Protein AF-A0A0C9QCD1-F1 (afdb_monomer)

Organism: NCBI:txid64838

Radius of gyration: 19.38 Å; Cα contacts (8 Å, |Δi|>4): 65; chains: 1; bounding box: 47×22×63 Å

Solvent-accessible surface area (backbone atoms only — not comparable to full-atom values): 6975 Å² total; per-residue (Å²): 114,75,79,72,42,74,91,69,71,60,55,68,65,59,52,48,50,52,53,52,51,60,61,56,52,57,53,56,60,52,51,53,50,34,55,76,62,62,32,71,80,26,69,66,40,53,58,46,53,61,52,54,51,50,44,49,52,43,45,50,51,24,48,50,33,47,72,69,33,46,50,37,72,80,41,72,86,73,23,81,90,60,73,25,16,66,56,51,25,52,54,36,48,52,53,34,50,52,55,48,50,54,51,50,51,53,51,50,54,51,48,75,76,49,72,80,76,90,74,78,82,128

pLDDT: mean 92.01, std 8.33, range [47.53, 98.19]

InterPro domains:
  IPR004254 AdipoR/Haemolysin-III-related [PF03006] (11-100)
  IPR004254 AdipoR/Haemolysin-III-related [PTHR20855] (14-113)

Nearest PDB structures (foldseek):
  5lxg-assembly1_A  TM=7.992E-01  e=2.614E-03  Homo sapiens

Mean predicted aligned error: 5.23 Å

Secondary structure (DSSP, 8-state):
-GGG-GGG---HHHHHHHHHHHHHHTHHHHHHHHHHTTGGGSHHHHHHHHHHHHHHHHHHHHHHHHHHTTTTTTSTTTSSSSS-HHHHHHHHHHHHHHHHHHHHHHHHHHHHHSPPPS----

Structure (mmCIF, N/CA/C/O backbone):
data_AF-A0A0C9QCD1-F1
#
_entry.id   AF-A0A0C9QCD1-F1
#
loop_
_atom_site.group_PDB
_atom_site.id
_atom_site.type_symbol
_atom_site.label_atom_id
_atom_site.label_alt_id
_atom_site.label_comp_id
_atom_site.label_asym_id
_atom_site.label_entity_id
_atom_site.label_seq_id
_atom_site.pdbx_PDB_ins_code
_atom_site.Cartn_x
_atom_site.Cartn_y
_atom_site.Cartn_z
_atom_site.occupancy
_atom_site.B_iso_or_equiv
_atom_site.auth_seq_id
_atom_site.auth_comp_id
_atom_site.auth_asym_id
_atom_site.auth_atom_id
_atom_site.pdbx_PDB_model_num
ATOM 1 N N . MET A 1 1 ? -18.239 1.983 -3.294 1.00 62.62 1 MET A N 1
ATOM 2 C CA . MET A 1 1 ? -19.248 2.943 -2.785 1.00 62.62 1 MET A CA 1
ATOM 3 C C . MET A 1 1 ? -20.617 2.314 -2.564 1.00 62.62 1 MET A C 1
ATOM 5 O O . MET A 1 1 ? -21.124 2.474 -1.467 1.00 62.62 1 MET A O 1
ATOM 9 N N . VAL A 1 2 ? -21.187 1.557 -3.515 1.00 86.19 2 VAL A N 1
ATOM 10 C CA . VAL A 1 2 ? -22.522 0.928 -3.357 1.00 86.19 2 VAL A CA 1
ATOM 11 C C . VAL A 1 2 ? -22.645 0.105 -2.065 1.00 86.19 2 VAL A C 1
ATOM 13 O O . VAL A 1 2 ? -23.586 0.293 -1.310 1.00 86.19 2 VAL A O 1
ATOM 16 N N . LEU A 1 3 ? -21.636 -0.704 -1.719 1.00 87.00 3 LEU A N 1
ATOM 17 C CA . LEU A 1 3 ? -21.636 -1.518 -0.488 1.00 87.00 3 LEU A CA 1
ATOM 18 C C . LEU A 1 3 ? -21.673 -0.713 0.829 1.00 87.00 3 LEU A C 1
ATOM 20 O O . LEU A 1 3 ? -21.883 -1.292 1.894 1.00 87.00 3 LEU A O 1
ATOM 24 N N . GLN A 1 4 ? -21.438 0.602 0.792 1.00 87.50 4 GLN A N 1
ATOM 25 C CA . GLN A 1 4 ? -21.558 1.472 1.966 1.00 87.50 4 GLN A CA 1
ATOM 26 C C . GLN A 1 4 ? -22.941 2.123 2.095 1.00 87.50 4 GLN A C 1
ATOM 28 O O . GLN A 1 4 ? -23.205 2.739 3.123 1.00 87.50 4 GLN A O 1
ATOM 33 N N . MET A 1 5 ? -23.833 1.952 1.114 1.00 90.62 5 MET A N 1
ATOM 34 C CA . MET A 1 5 ? -25.208 2.436 1.208 1.00 90.62 5 MET A CA 1
ATOM 35 C C . MET A 1 5 ? -25.951 1.717 2.345 1.00 90.62 5 MET A C 1
ATOM 37 O O . MET A 1 5 ? -26.029 0.484 2.323 1.00 90.62 5 MET A O 1
ATOM 41 N N . PRO A 1 6 ? -26.528 2.453 3.315 1.00 88.31 6 PRO A N 1
ATOM 42 C CA . PRO A 1 6 ? -27.267 1.849 4.423 1.00 88.31 6 PRO A CA 1
ATOM 43 C C . PRO A 1 6 ? -28.467 1.019 3.956 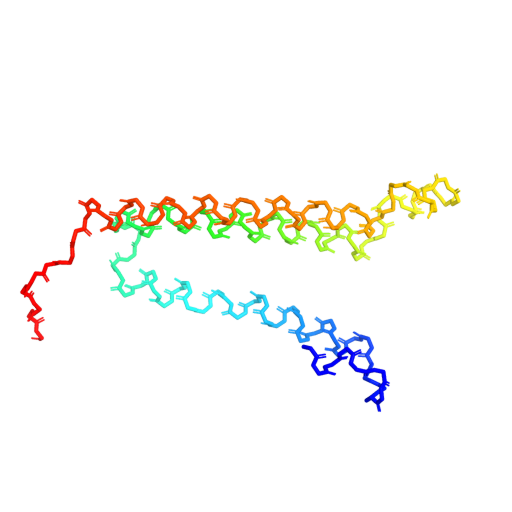1.00 88.31 6 PRO A C 1
ATOM 45 O O . PRO A 1 6 ? -28.751 -0.019 4.540 1.00 88.31 6 PRO A O 1
ATOM 48 N N . SER A 1 7 ? -29.113 1.425 2.857 1.00 93.69 7 SER A N 1
ATOM 49 C CA . SER A 1 7 ? -30.319 0.784 2.314 1.00 93.69 7 SER A CA 1
ATOM 50 C C . SER A 1 7 ? -30.117 -0.643 1.804 1.00 93.69 7 SER A C 1
ATOM 52 O O . SER A 1 7 ? -31.094 -1.333 1.548 1.00 93.69 7 SER A O 1
ATOM 54 N N . LEU A 1 8 ? -28.871 -1.070 1.583 1.00 91.19 8 LEU A N 1
ATOM 55 C CA . LEU A 1 8 ? -28.562 -2.408 1.072 1.00 91.19 8 LEU A CA 1
ATOM 56 C C . LEU A 1 8 ? -28.267 -3.419 2.184 1.00 91.19 8 LEU A C 1
ATOM 58 O O . LEU A 1 8 ? -28.042 -4.583 1.874 1.00 91.19 8 LEU A O 1
ATOM 62 N N . GLU A 1 9 ? -28.191 -2.971 3.445 1.00 92.06 9 GLU A N 1
ATOM 63 C CA . GLU A 1 9 ? -27.995 -3.811 4.641 1.00 92.06 9 GLU A CA 1
ATOM 64 C C . GLU A 1 9 ? -26.873 -4.864 4.511 1.00 92.06 9 GLU A C 1
ATOM 66 O O . GLU A 1 9 ? -26.90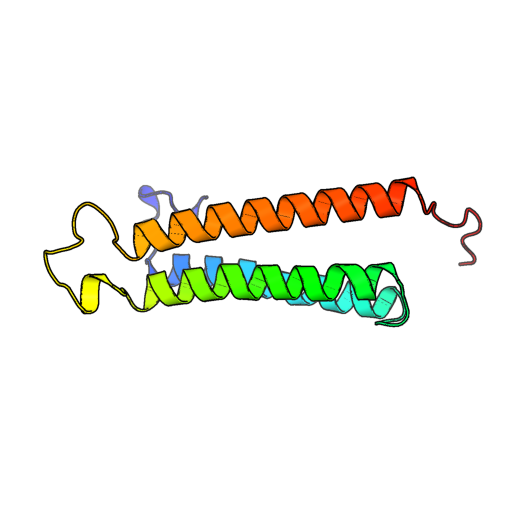3 -5.946 5.096 1.00 92.06 9 GLU A O 1
ATOM 71 N N . VAL A 1 10 ? -25.834 -4.544 3.734 1.00 92.19 10 VAL A N 1
ATOM 72 C CA . VAL A 1 10 ? -24.756 -5.490 3.429 1.00 92.19 10 VAL A CA 1
ATOM 73 C C . VAL A 1 10 ? -23.963 -5.815 4.695 1.00 92.19 10 VAL A C 1
ATOM 75 O O . VAL A 1 10 ? -23.518 -4.916 5.413 1.00 92.19 10 VAL A O 1
ATOM 78 N N . ASN A 1 11 ? -23.713 -7.105 4.922 1.00 93.00 11 ASN A N 1
ATOM 79 C CA . ASN A 1 11 ? -22.921 -7.600 6.045 1.00 93.00 11 ASN A CA 1
ATOM 80 C C . ASN A 1 11 ? -21.491 -7.014 6.050 1.00 93.00 11 ASN A C 1
ATOM 82 O O . ASN A 1 11 ? -20.829 -6.937 5.012 1.00 93.00 11 ASN A O 1
ATOM 86 N N . GLY A 1 12 ? -20.986 -6.641 7.230 1.00 88.62 12 GLY A N 1
ATOM 87 C CA . GLY A 1 12 ? -19.646 -6.061 7.391 1.00 88.62 12 GLY A CA 1
ATOM 88 C C . GLY A 1 12 ? -18.512 -6.945 6.860 1.00 88.62 12 GLY A C 1
ATOM 89 O O . GLY A 1 12 ? -17.587 -6.433 6.230 1.00 88.62 12 GLY A O 1
ATOM 90 N N . ASN A 1 13 ? -18.618 -8.267 7.011 1.00 90.62 13 ASN A N 1
ATOM 91 C CA . ASN A 1 13 ? -17.625 -9.215 6.505 1.00 90.62 13 ASN A CA 1
ATOM 92 C C . ASN A 1 13 ? -17.567 -9.203 4.975 1.00 90.62 13 ASN A C 1
ATOM 94 O O . ASN A 1 13 ? -16.484 -9.260 4.404 1.00 90.62 13 ASN A O 1
ATOM 98 N N . VAL A 1 14 ? -18.710 -9.050 4.298 1.00 93.56 14 VAL A N 1
ATOM 99 C CA . VAL A 1 14 ? -18.753 -8.931 2.831 1.00 93.56 14 VAL A CA 1
ATOM 100 C C . VAL A 1 14 ? -18.059 -7.646 2.381 1.00 93.56 14 VAL A C 1
ATOM 102 O O . VAL A 1 14 ? -17.252 -7.677 1.453 1.00 93.56 14 VAL A O 1
ATOM 105 N N . LYS A 1 15 ? -18.303 -6.522 3.069 1.00 92.06 15 LYS A N 1
ATOM 106 C CA . LYS A 1 15 ? -17.614 -5.251 2.776 1.00 92.06 15 LYS A CA 1
ATOM 107 C C . LYS A 1 15 ? -16.098 -5.398 2.919 1.00 92.06 15 LYS A C 1
ATOM 109 O O . LYS A 1 15 ? -15.355 -4.922 2.063 1.00 92.06 15 LYS A O 1
ATOM 114 N N . LEU A 1 16 ? -15.659 -6.081 3.976 1.00 91.12 16 LEU A N 1
ATOM 115 C CA . LEU A 1 16 ? -14.248 -6.343 4.243 1.00 91.12 16 LEU A CA 1
ATOM 116 C C . LEU A 1 16 ? -13.616 -7.235 3.169 1.00 91.12 16 LEU A C 1
ATOM 118 O O . LEU A 1 16 ? -12.550 -6.906 2.659 1.00 91.12 16 LEU A O 1
ATOM 122 N N . LEU A 1 17 ? -14.284 -8.327 2.790 1.00 93.56 17 LEU A N 1
ATOM 123 C CA . LEU A 1 17 ? -13.801 -9.248 1.758 1.00 93.56 17 LEU A CA 1
ATOM 124 C C . LEU A 1 17 ? -13.634 -8.552 0.408 1.00 93.56 17 LEU A C 1
ATOM 126 O O . LEU A 1 17 ? -12.618 -8.747 -0.253 1.00 93.56 17 LEU A O 1
ATOM 130 N N . VAL A 1 18 ? -14.586 -7.702 0.015 1.00 94.38 18 VAL A N 1
ATOM 131 C CA . VAL A 1 18 ? -14.475 -6.934 -1.234 1.00 94.38 18 VAL A CA 1
ATOM 132 C C . VAL A 1 18 ? -13.323 -5.932 -1.164 1.00 94.38 18 VAL A C 1
ATOM 134 O O . VAL A 1 18 ? -12.573 -5.807 -2.130 1.00 94.38 18 VAL A O 1
ATOM 137 N N . PHE A 1 19 ? -13.140 -5.249 -0.030 1.00 91.75 19 PHE A N 1
ATOM 138 C CA . PHE A 1 19 ? -12.020 -4.323 0.163 1.00 91.75 19 PHE A CA 1
ATOM 139 C C . PHE A 1 19 ? -10.660 -5.030 0.053 1.00 91.75 19 PHE A C 1
ATOM 141 O O . PHE A 1 19 ? -9.783 -4.576 -0.682 1.00 91.75 19 PHE A O 1
ATOM 148 N N . VAL A 1 20 ? -10.500 -6.172 0.727 1.00 93.56 20 VAL A N 1
ATOM 149 C CA . VAL A 1 20 ? -9.268 -6.974 0.677 1.00 93.56 20 VAL A CA 1
ATOM 150 C C . VAL A 1 20 ? -9.050 -7.565 -0.717 1.00 93.56 20 VAL A C 1
ATOM 152 O O . VAL A 1 20 ? -7.940 -7.503 -1.239 1.00 93.56 20 VAL A O 1
ATOM 155 N N . GLY A 1 21 ? -10.102 -8.078 -1.359 1.00 95.31 21 GLY A N 1
ATOM 156 C CA . GLY A 1 21 ? -10.032 -8.610 -2.720 1.00 95.31 21 GLY A CA 1
ATOM 157 C C . GLY A 1 21 ? -9.590 -7.558 -3.738 1.00 95.31 21 GLY A C 1
ATOM 158 O O . GLY A 1 21 ? -8.712 -7.824 -4.556 1.00 95.31 21 GLY A O 1
ATOM 159 N N . TRP A 1 22 ? -10.126 -6.338 -3.639 1.00 94.81 22 TRP A N 1
ATOM 160 C CA . TRP A 1 22 ? -9.699 -5.205 -4.462 1.00 94.81 22 TRP A CA 1
ATOM 161 C C . TRP A 1 22 ? -8.215 -4.861 -4.255 1.00 94.81 22 TRP A C 1
ATOM 163 O O . TRP A 1 22 ? -7.502 -4.631 -5.229 1.00 94.81 22 TRP A O 1
ATOM 173 N N . ALA A 1 23 ? -7.724 -4.888 -3.013 1.00 94.00 23 ALA A N 1
ATOM 174 C CA . ALA A 1 23 ? -6.315 -4.623 -2.721 1.00 94.00 23 ALA A CA 1
ATOM 175 C C . ALA A 1 23 ? -5.378 -5.725 -3.257 1.00 94.00 23 ALA A C 1
ATOM 177 O O . ALA A 1 23 ? -4.326 -5.426 -3.828 1.00 94.00 23 ALA A O 1
ATOM 178 N N . ILE A 1 24 ? -5.755 -7.001 -3.112 1.00 95.44 24 ILE A N 1
ATOM 179 C CA . ILE A 1 24 ? -4.965 -8.147 -3.600 1.00 95.44 24 ILE A CA 1
ATOM 180 C C . ILE A 1 24 ? -4.936 -8.188 -5.130 1.00 95.44 24 ILE A C 1
ATOM 182 O O . ILE A 1 24 ? -3.912 -8.551 -5.707 1.00 95.44 24 ILE A O 1
ATOM 186 N N . TYR A 1 25 ? -6.017 -7.770 -5.797 1.00 96.44 25 TYR A N 1
ATOM 187 C CA . TYR A 1 25 ? -6.092 -7.754 -7.258 1.00 96.44 25 TYR A CA 1
ATOM 188 C C . TYR A 1 25 ? -4.916 -7.011 -7.904 1.00 96.44 25 TYR A C 1
ATOM 190 O O . TYR A 1 25 ? -4.447 -7.451 -8.946 1.00 96.44 25 TYR A O 1
ATOM 198 N N . GLY A 1 26 ? -4.372 -5.967 -7.262 1.00 94.38 26 GLY A N 1
ATOM 199 C CA . GLY A 1 26 ? -3.200 -5.220 -7.742 1.00 94.38 26 GLY A CA 1
ATOM 200 C C . GLY A 1 26 ? -1.916 -6.046 -7.934 1.00 94.38 26 GLY A C 1
ATOM 201 O O . GLY A 1 26 ? -1.037 -5.640 -8.699 1.00 94.38 26 GLY A O 1
ATOM 202 N N . VAL A 1 27 ? -1.814 -7.236 -7.333 1.00 95.50 27 VAL A N 1
ATOM 203 C CA . VAL A 1 27 ? -0.675 -8.149 -7.528 1.00 95.50 27 VAL A CA 1
ATOM 204 C C . VAL A 1 27 ? -0.643 -8.703 -8.954 1.00 95.50 27 VAL A C 1
ATOM 206 O O . VAL A 1 27 ? 0.425 -8.769 -9.559 1.00 95.50 27 VAL A O 1
ATOM 209 N N . LEU A 1 28 ? -1.805 -9.042 -9.524 1.00 96.38 28 LEU A N 1
ATOM 210 C CA . LEU A 1 28 ? -1.910 -9.606 -10.873 1.00 96.38 28 LEU A CA 1
ATOM 211 C C . LEU A 1 28 ? -1.367 -8.671 -11.972 1.00 96.38 28 LEU A C 1
ATOM 213 O O . LEU A 1 28 ? -0.479 -9.105 -12.709 1.00 96.38 28 LEU A O 1
ATOM 217 N N . PRO A 1 29 ? -1.814 -7.403 -12.101 1.00 96.06 29 PRO A N 1
ATOM 218 C CA . PRO A 1 29 ? -1.269 -6.492 -13.097 1.00 96.06 29 PRO A CA 1
ATOM 219 C C . PRO A 1 29 ? 0.195 -6.146 -12.816 1.00 96.06 29 PRO A C 1
ATOM 221 O O . PRO A 1 29 ? 0.949 -5.999 -13.769 1.00 96.06 29 PRO A O 1
ATOM 224 N N . THR A 1 30 ? 0.632 -6.079 -11.549 1.00 95.00 30 THR A N 1
ATOM 225 C CA . THR A 1 30 ? 2.051 -5.851 -11.214 1.00 95.00 30 THR A CA 1
ATOM 226 C C . THR A 1 30 ? 2.930 -6.987 -11.734 1.00 95.00 30 THR A C 1
ATOM 228 O O . THR A 1 30 ? 3.975 -6.742 -12.335 1.00 95.00 30 THR A O 1
ATOM 231 N N . PHE A 1 31 ? 2.493 -8.231 -11.536 1.00 95.50 31 PHE A N 1
ATOM 232 C CA . PHE A 1 31 ? 3.210 -9.414 -11.995 1.00 95.50 31 PHE A CA 1
ATOM 233 C C . PHE A 1 31 ? 3.215 -9.522 -13.522 1.00 95.50 31 PHE A C 1
ATOM 235 O O . PHE A 1 31 ? 4.274 -9.697 -14.123 1.00 95.50 31 PHE A O 1
ATOM 242 N N . HIS A 1 32 ? 2.049 -9.348 -14.154 1.00 95.31 32 HIS A N 1
ATOM 243 C CA . HIS A 1 32 ? 1.924 -9.332 -15.610 1.00 95.31 32 HIS A CA 1
ATOM 244 C C . HIS A 1 32 ? 2.834 -8.267 -16.234 1.00 95.31 32 HIS A C 1
ATOM 246 O O . HIS A 1 32 ? 3.664 -8.590 -17.081 1.00 95.31 32 HIS A O 1
ATOM 252 N N . TRP A 1 33 ? 2.745 -7.023 -15.754 1.00 94.81 33 TRP A N 1
ATOM 253 C CA . TRP A 1 33 ? 3.588 -5.918 -16.204 1.00 94.81 33 TRP A CA 1
ATOM 254 C C . TRP A 1 33 ? 5.081 -6.232 -16.031 1.00 94.81 33 TRP A C 1
ATOM 256 O O . TRP A 1 33 ? 5.849 -6.111 -16.986 1.00 94.81 33 TRP A O 1
ATOM 266 N N . GLY A 1 34 ? 5.489 -6.712 -14.852 1.00 94.38 34 GLY A N 1
ATOM 267 C CA . GLY A 1 34 ? 6.878 -7.077 -14.574 1.00 94.38 34 GLY A CA 1
ATOM 268 C C . GLY A 1 34 ? 7.436 -8.110 -15.556 1.00 94.38 34 GLY A C 1
ATOM 269 O O . GLY A 1 34 ? 8.543 -7.929 -16.059 1.00 94.38 34 GLY A O 1
ATOM 270 N N . ILE A 1 35 ? 6.662 -9.147 -15.892 1.00 94.56 35 ILE A N 1
ATOM 271 C CA . ILE A 1 35 ? 7.058 -10.153 -16.890 1.00 94.56 35 ILE A CA 1
ATOM 272 C C . ILE A 1 35 ? 7.159 -9.529 -18.283 1.00 94.56 35 ILE A C 1
ATOM 274 O O . ILE A 1 35 ? 8.172 -9.704 -18.955 1.00 94.56 35 ILE A O 1
ATOM 278 N N . THR A 1 36 ? 6.143 -8.772 -18.708 1.00 93.25 36 THR A N 1
ATOM 279 C CA . THR A 1 36 ? 6.107 -8.181 -20.060 1.00 93.25 36 THR A CA 1
ATOM 280 C C . THR A 1 36 ? 7.249 -7.202 -20.327 1.00 93.25 36 THR A C 1
ATOM 282 O O . THR A 1 36 ? 7.676 -7.056 -21.466 1.00 93.25 36 THR A O 1
ATOM 285 N N . MET A 1 37 ? 7.786 -6.563 -19.285 1.00 89.12 37 MET A N 1
ATOM 286 C CA . MET A 1 37 ? 8.904 -5.624 -19.396 1.00 89.12 37 MET A CA 1
ATOM 287 C C . MET A 1 37 ? 10.287 -6.297 -19.408 1.00 89.12 37 MET A C 1
ATOM 289 O O . MET A 1 37 ? 11.291 -5.588 -19.501 1.00 89.12 37 MET A O 1
ATOM 293 N N . GLY A 1 38 ? 10.361 -7.629 -19.302 1.00 91.00 38 GLY A N 1
ATOM 294 C CA . GLY A 1 38 ? 11.621 -8.379 -19.221 1.00 91.00 38 GLY A CA 1
ATOM 295 C C . GLY A 1 38 ? 12.128 -8.610 -17.792 1.00 91.00 38 GLY A C 1
ATOM 296 O O . GLY A 1 38 ? 13.305 -8.887 -17.585 1.00 91.00 38 GLY A O 1
ATOM 297 N N . GLY A 1 39 ? 11.261 -8.495 -16.783 1.00 92.19 39 GLY A N 1
ATOM 298 C CA . GLY A 1 39 ? 11.604 -8.776 -15.389 1.00 92.19 39 GLY A CA 1
ATOM 299 C C . GLY A 1 39 ? 12.483 -7.709 -14.728 1.00 92.19 39 GLY A C 1
ATOM 300 O O . GLY A 1 39 ? 12.467 -6.536 -15.096 1.00 92.19 39 GLY A O 1
ATOM 301 N N . MET A 1 40 ? 13.245 -8.118 -13.707 1.00 91.06 40 MET A N 1
ATOM 302 C CA . MET A 1 40 ? 14.039 -7.222 -12.843 1.00 91.06 40 MET A CA 1
ATOM 303 C C . MET A 1 40 ? 15.272 -6.608 -13.522 1.00 91.06 40 MET A C 1
ATOM 305 O O . MET A 1 40 ? 15.922 -5.740 -12.936 1.00 91.06 40 MET A O 1
ATOM 309 N N . GLU A 1 41 ? 15.603 -7.044 -14.737 1.00 91.56 41 GLU A N 1
ATOM 310 C CA . GLU A 1 41 ? 16.645 -6.418 -15.555 1.00 91.56 41 GLU A CA 1
ATOM 311 C C . GLU A 1 41 ? 16.182 -5.068 -16.110 1.00 91.56 41 GLU A C 1
ATOM 313 O O . GLU A 1 41 ? 16.993 -4.169 -16.331 1.00 91.56 41 GLU A O 1
ATOM 318 N N . ASN A 1 42 ? 14.868 -4.884 -16.262 1.00 90.94 42 ASN A N 1
ATOM 319 C CA . ASN A 1 42 ? 14.308 -3.623 -16.700 1.00 90.94 42 ASN A CA 1
ATOM 320 C C . ASN A 1 42 ? 14.449 -2.547 -15.602 1.00 90.94 42 ASN A C 1
ATOM 322 O O . ASN A 1 42 ? 13.941 -2.742 -14.489 1.00 90.94 42 ASN A O 1
ATOM 326 N N . PRO A 1 43 ? 15.059 -1.380 -15.893 1.00 92.25 43 PRO A N 1
ATOM 327 C CA . PRO A 1 43 ? 15.254 -0.322 -14.901 1.00 92.25 43 PRO A CA 1
ATOM 328 C C . PRO A 1 43 ? 13.951 0.165 -14.252 1.00 92.25 43 PRO A C 1
ATOM 330 O O . PRO A 1 43 ? 13.928 0.449 -13.055 1.00 92.25 43 PRO A O 1
ATOM 333 N N . MET A 1 44 ? 12.853 0.217 -15.016 1.00 92.12 44 MET A N 1
ATOM 334 C CA . MET A 1 44 ? 11.539 0.625 -14.514 1.00 92.12 44 MET A CA 1
ATOM 335 C C . MET A 1 44 ? 10.978 -0.407 -13.528 1.00 92.12 44 MET A C 1
ATOM 337 O O . MET A 1 44 ? 10.498 -0.037 -12.457 1.00 92.12 44 MET A O 1
ATOM 341 N N . VAL A 1 45 ? 11.079 -1.701 -13.850 1.00 94.44 45 VAL A N 1
ATOM 342 C CA . VAL A 1 45 ? 10.630 -2.799 -12.973 1.00 94.44 45 VAL A CA 1
ATOM 343 C C . VAL A 1 45 ? 11.446 -2.825 -11.688 1.00 94.44 45 VAL A C 1
ATOM 345 O O . VAL A 1 45 ? 10.878 -2.831 -10.596 1.00 94.44 45 VAL A O 1
ATOM 348 N N . LYS A 1 46 ? 12.774 -2.742 -11.803 1.00 95.00 46 LYS A N 1
ATOM 349 C CA . LYS A 1 46 ? 13.693 -2.721 -10.660 1.00 95.00 46 LYS A CA 1
ATOM 350 C C . LYS A 1 46 ? 13.432 -1.554 -9.705 1.00 95.00 46 LYS A C 1
ATOM 352 O O . LYS A 1 46 ? 13.619 -1.698 -8.500 1.00 95.00 46 LYS A O 1
ATOM 357 N N . MET A 1 47 ? 12.994 -0.414 -10.234 1.00 94.56 47 MET A N 1
ATOM 358 C CA . MET A 1 47 ? 12.670 0.779 -9.455 1.00 94.56 47 MET A CA 1
ATOM 359 C C . MET A 1 47 ? 11.272 0.712 -8.816 1.00 94.56 47 MET A C 1
ATOM 361 O O . MET A 1 47 ? 11.129 1.021 -7.631 1.00 94.56 47 MET A O 1
ATOM 365 N N . LEU A 1 48 ? 10.242 0.299 -9.563 1.00 95.56 48 LEU A N 1
ATOM 366 C CA . LEU A 1 48 ? 8.853 0.356 -9.093 1.00 95.56 48 LEU A CA 1
ATOM 367 C C . LEU A 1 48 ? 8.423 -0.858 -8.267 1.00 95.56 48 LEU A C 1
ATOM 369 O O . LEU A 1 48 ? 7.642 -0.683 -7.336 1.00 95.56 48 LEU A O 1
ATOM 373 N N . VAL A 1 49 ? 8.923 -2.069 -8.532 1.00 95.94 49 VAL A N 1
ATOM 374 C CA . VAL A 1 49 ? 8.507 -3.268 -7.773 1.00 95.94 49 VAL A CA 1
ATOM 375 C C . VAL A 1 49 ? 8.778 -3.124 -6.266 1.00 95.94 49 VAL A C 1
ATOM 377 O O . VAL A 1 49 ? 7.850 -3.345 -5.485 1.00 95.94 49 VAL A O 1
ATOM 380 N N . PRO A 1 50 ? 9.964 -2.672 -5.809 1.00 96.12 50 PRO A N 1
ATOM 381 C CA . PRO A 1 50 ? 10.193 -2.417 -4.385 1.00 96.12 50 PRO A CA 1
ATOM 382 C C . PRO A 1 50 ? 9.254 -1.355 -3.797 1.00 96.12 50 PRO A C 1
ATOM 384 O O . PRO A 1 50 ? 8.861 -1.457 -2.637 1.00 96.12 50 PRO A O 1
ATOM 387 N N . ARG A 1 51 ? 8.860 -0.351 -4.593 1.00 97.00 51 ARG A N 1
ATOM 388 C CA . ARG A 1 5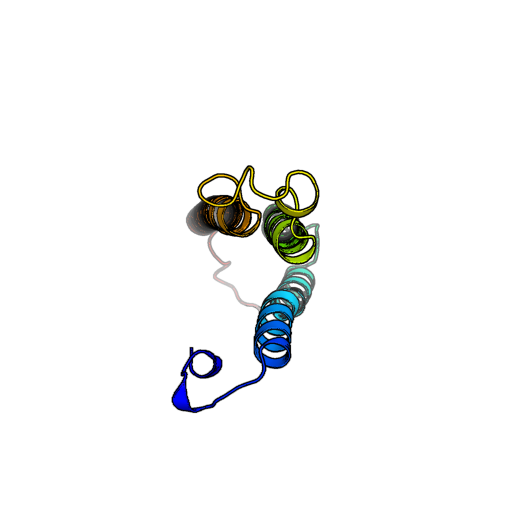1 ? 7.912 0.694 -4.175 1.00 97.00 51 ARG A CA 1
ATOM 389 C C . ARG A 1 51 ? 6.501 0.128 -4.013 1.00 97.00 51 ARG A C 1
ATOM 391 O O . ARG A 1 51 ? 5.840 0.406 -3.019 1.00 97.00 51 ARG A O 1
ATOM 398 N N . VAL A 1 52 ? 6.061 -0.731 -4.931 1.00 96.88 52 VAL A N 1
ATOM 399 C CA . VAL A 1 52 ? 4.794 -1.467 -4.799 1.00 96.88 52 VAL A CA 1
ATOM 400 C C . VAL A 1 52 ? 4.802 -2.322 -3.531 1.00 96.88 52 VAL A C 1
ATOM 402 O O . VAL A 1 52 ? 3.864 -2.248 -2.741 1.00 96.88 52 VAL A O 1
ATOM 405 N N . LEU A 1 53 ? 5.881 -3.069 -3.274 1.00 97.00 53 LEU A N 1
ATOM 406 C CA . LEU A 1 53 ? 6.021 -3.849 -2.040 1.00 97.00 53 LEU A CA 1
ATOM 407 C C . LEU A 1 53 ? 5.965 -2.960 -0.790 1.00 97.00 53 LEU A C 1
ATOM 409 O O . L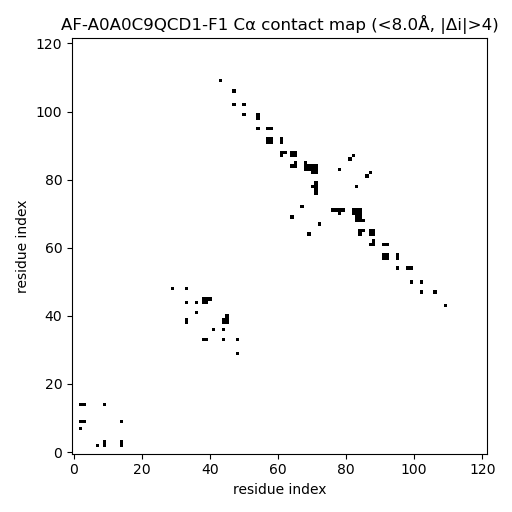EU A 1 53 ? 5.248 -3.285 0.153 1.00 97.00 53 LEU A O 1
ATOM 413 N N . GLY A 1 54 ? 6.649 -1.813 -0.799 1.00 97.00 54 GLY A N 1
ATOM 414 C CA . GLY A 1 54 ? 6.581 -0.824 0.280 1.00 97.00 54 GLY A CA 1
ATOM 415 C C . GLY A 1 54 ? 5.153 -0.344 0.554 1.00 97.00 54 GLY A C 1
ATOM 416 O O . GLY A 1 54 ? 4.730 -0.292 1.708 1.00 97.00 54 GLY A O 1
ATOM 417 N N . MET A 1 55 ? 4.371 -0.087 -0.499 1.00 97.25 55 MET A N 1
ATOM 418 C CA . MET A 1 55 ? 2.958 0.284 -0.378 1.00 97.25 55 MET A CA 1
ATOM 419 C C . MET A 1 55 ? 2.126 -0.815 0.301 1.00 97.25 55 MET A C 1
ATOM 421 O O . MET A 1 55 ? 1.325 -0.518 1.193 1.00 97.25 55 MET A O 1
ATOM 425 N N . TYR A 1 56 ? 2.338 -2.081 -0.073 1.00 96.88 56 TYR A N 1
ATOM 426 C CA . TYR A 1 56 ? 1.669 -3.224 0.558 1.00 96.88 56 TYR A CA 1
ATOM 427 C C . TYR A 1 56 ? 2.090 -3.422 2.017 1.00 96.88 56 TYR A C 1
ATOM 429 O O . TYR A 1 56 ? 1.243 -3.756 2.842 1.00 96.88 56 TYR A O 1
ATOM 437 N N . VAL A 1 57 ? 3.356 -3.174 2.364 1.00 97.69 57 VAL A N 1
ATOM 438 C CA . VAL A 1 57 ? 3.840 -3.259 3.751 1.00 97.69 57 VAL A CA 1
ATOM 439 C C . VAL A 1 57 ? 3.177 -2.199 4.630 1.00 97.69 57 VAL A C 1
ATOM 441 O O . VAL A 1 57 ? 2.642 -2.538 5.683 1.00 97.69 57 VAL A O 1
ATOM 444 N N . ILE A 1 58 ? 3.150 -0.934 4.195 1.00 97.19 58 ILE A N 1
ATOM 445 C CA . ILE A 1 58 ? 2.534 0.153 4.976 1.00 97.19 58 ILE A CA 1
ATOM 446 C C . ILE A 1 58 ? 1.024 -0.086 5.111 1.00 97.19 58 ILE A C 1
ATOM 448 O O . ILE A 1 58 ? 0.484 -0.055 6.217 1.00 97.19 58 ILE A O 1
ATOM 452 N N . SER A 1 59 ? 0.345 -0.381 3.998 1.00 96.75 59 SER A N 1
ATOM 453 C CA . SER A 1 59 ? -1.111 -0.579 3.977 1.00 96.75 59 SER A CA 1
ATOM 454 C C . SER A 1 59 ? -1.533 -1.839 4.739 1.00 96.75 59 SER A C 1
ATOM 456 O O . SER A 1 59 ? -2.504 -1.819 5.494 1.00 96.75 59 SER A O 1
ATOM 458 N N . GLY A 1 60 ? -0.788 -2.936 4.583 1.00 96.00 60 GLY A N 1
ATOM 459 C CA . GLY A 1 60 ? -1.012 -4.188 5.303 1.00 96.00 60 GLY A CA 1
ATOM 460 C C . GLY A 1 60 ? -0.739 -4.053 6.800 1.00 96.00 60 GLY A C 1
ATOM 461 O O . GLY A 1 60 ? -1.523 -4.547 7.606 1.00 96.00 60 GLY A O 1
ATOM 462 N N . GLY A 1 61 ? 0.312 -3.323 7.185 1.00 96.50 61 GLY A N 1
ATOM 463 C CA . GLY A 1 61 ? 0.611 -3.004 8.582 1.00 96.50 61 GLY A CA 1
ATOM 464 C C . GLY A 1 61 ? -0.485 -2.160 9.231 1.00 96.50 61 GLY A C 1
ATOM 465 O O . GLY A 1 61 ? -0.961 -2.494 10.316 1.00 96.50 61 GLY A O 1
ATOM 466 N N . ALA A 1 62 ? -0.967 -1.128 8.532 1.00 96.06 62 ALA A N 1
ATOM 467 C CA . ALA A 1 62 ? -2.125 -0.356 8.970 1.00 96.06 62 ALA A CA 1
ATOM 468 C C . ALA A 1 62 ? -3.338 -1.271 9.187 1.00 96.06 62 ALA A C 1
ATOM 470 O O . ALA A 1 62 ? -4.023 -1.186 10.209 1.00 96.06 62 ALA A O 1
ATOM 471 N N . PHE A 1 63 ? -3.596 -2.171 8.236 1.00 95.06 63 PHE A N 1
ATOM 472 C CA . PHE A 1 63 ? -4.753 -3.059 8.280 1.00 95.06 63 PHE A CA 1
ATOM 473 C C . PHE A 1 63 ? -4.658 -4.048 9.442 1.00 95.06 63 PHE A C 1
ATOM 475 O O . PHE A 1 63 ? -5.646 -4.292 10.131 1.00 95.06 63 PHE A O 1
ATOM 482 N N . ALA A 1 64 ? -3.456 -4.557 9.718 1.00 95.31 64 ALA A N 1
ATOM 483 C CA . ALA A 1 64 ? -3.187 -5.404 10.871 1.00 95.31 64 ALA A CA 1
ATOM 484 C C . ALA A 1 64 ? -3.464 -4.670 12.192 1.00 95.31 64 ALA A C 1
ATOM 486 O O . ALA A 1 64 ? -4.114 -5.234 13.071 1.00 95.31 64 ALA A O 1
ATOM 487 N N . ILE A 1 65 ? -3.054 -3.404 12.325 1.00 95.00 65 ILE A N 1
ATOM 488 C CA . ILE A 1 65 ? -3.371 -2.571 13.499 1.00 95.00 65 ILE A CA 1
ATOM 489 C C . ILE A 1 65 ? -4.892 -2.432 13.659 1.00 95.00 65 ILE A C 1
ATOM 491 O O . ILE A 1 65 ? -5.436 -2.706 14.730 1.00 95.00 65 ILE A O 1
ATOM 495 N N . TYR A 1 66 ? -5.599 -2.112 12.571 1.00 93.00 66 TYR A N 1
ATOM 496 C CA . TYR A 1 66 ? -7.059 -1.984 12.576 1.00 93.00 66 TYR A CA 1
ATOM 497 C C . TYR A 1 66 ? -7.789 -3.279 12.969 1.00 93.00 66 TYR A C 1
ATOM 499 O O . TYR A 1 66 ? -8.803 -3.226 13.675 1.00 93.00 66 TYR A O 1
ATOM 507 N N . LEU A 1 67 ? -7.312 -4.435 12.498 1.00 93.38 67 LEU A N 1
ATOM 508 C CA . LEU A 1 67 ? -7.914 -5.73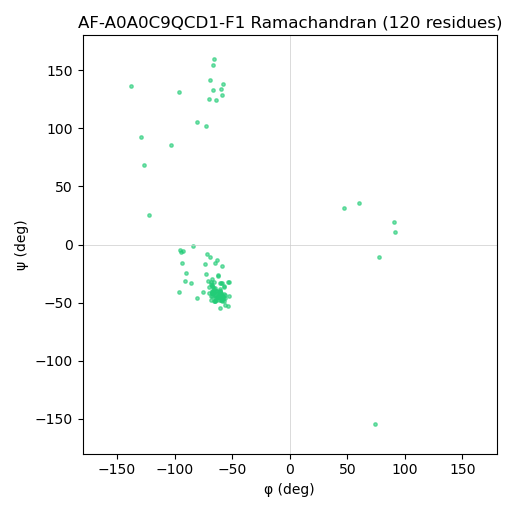9 12.790 1.00 93.38 67 LEU A CA 1
ATOM 509 C C . LEU A 1 67 ? -7.607 -6.221 14.209 1.00 93.38 67 LEU A C 1
ATOM 511 O O . LEU A 1 67 ? -8.485 -6.764 14.874 1.00 93.38 67 LEU A O 1
ATOM 515 N N . THR A 1 68 ? -6.373 -6.027 14.676 1.00 94.88 68 THR A N 1
ATOM 516 C CA . THR A 1 68 ? -5.937 -6.483 16.006 1.00 94.88 68 THR A CA 1
ATOM 517 C C . THR A 1 68 ? -6.496 -5.636 17.145 1.00 94.88 68 THR A C 1
ATOM 519 O O . THR A 1 68 ? -6.515 -6.111 18.284 1.00 94.88 68 THR A O 1
ATOM 522 N N . LYS A 1 69 ? -6.994 -4.427 16.840 1.00 93.44 69 LYS A N 1
ATOM 523 C CA . LYS A 1 69 ? -7.527 -3.466 17.817 1.00 93.44 69 LYS A CA 1
ATOM 524 C C . LYS A 1 69 ? -6.482 -3.043 18.849 1.00 93.44 69 LYS A C 1
ATOM 526 O O . LYS A 1 69 ? -6.782 -2.878 20.025 1.00 93.44 69 LYS A O 1
ATOM 531 N N . ILE A 1 70 ? -5.228 -2.924 18.425 1.00 92.69 70 ILE A N 1
ATOM 532 C CA . ILE A 1 70 ? -4.128 -2.424 19.255 1.00 92.69 70 ILE A CA 1
ATOM 533 C C . ILE A 1 70 ? -3.968 -0.928 18.940 1.00 92.69 70 ILE A C 1
ATOM 535 O O . ILE A 1 70 ? -3.896 -0.590 17.757 1.00 92.69 70 ILE A O 1
ATOM 539 N N . PRO A 1 71 ? -3.888 -0.023 19.935 1.00 91.94 71 PRO A N 1
ATOM 540 C CA . PRO A 1 71 ? -3.616 -0.261 21.358 1.00 91.94 71 PRO A CA 1
ATOM 541 C C . PRO A 1 71 ? -4.844 -0.378 22.279 1.00 91.94 71 PRO A C 1
ATOM 543 O O . PRO A 1 71 ? -4.665 -0.689 23.455 1.00 91.94 71 PRO A O 1
ATOM 546 N N . GLU A 1 72 ? -6.075 -0.170 21.805 1.00 93.62 72 GLU A N 1
ATOM 547 C CA . GLU A 1 72 ? -7.272 -0.160 22.668 1.00 93.62 72 GLU A CA 1
ATOM 548 C C . GLU A 1 72 ? -7.535 -1.494 23.379 1.00 93.62 72 GLU A C 1
ATOM 550 O O . GLU A 1 72 ? -8.087 -1.525 24.475 1.00 93.62 72 GLU A O 1
ATOM 555 N N . ARG A 1 73 ? -7.065 -2.602 22.803 1.00 92.50 73 ARG A N 1
ATOM 556 C CA . ARG A 1 73 ? -7.077 -3.923 23.433 1.00 92.50 73 ARG A CA 1
ATOM 557 C C . ARG A 1 73 ? -6.144 -4.018 24.643 1.00 92.50 73 ARG A C 1
ATOM 559 O O . ARG A 1 73 ? -6.399 -4.827 25.530 1.00 92.50 73 ARG A O 1
ATOM 566 N N . TRP A 1 74 ? -5.053 -3.253 24.664 1.00 92.62 74 TRP A N 1
ATOM 567 C CA . TRP A 1 74 ? -4.077 -3.244 25.760 1.00 92.62 74 TRP A CA 1
ATOM 568 C C . TRP A 1 74 ? -4.406 -2.201 26.827 1.00 92.62 74 TRP A C 1
ATOM 570 O O . TRP A 1 74 ? -4.141 -2.440 28.001 1.00 92.62 74 TRP A O 1
ATOM 580 N N . PHE A 1 75 ? -5.011 -1.080 26.434 1.00 91.00 75 PHE A N 1
ATOM 581 C CA . PHE A 1 75 ? -5.349 0.027 27.331 1.00 91.00 75 PHE A CA 1
ATOM 582 C C . PHE A 1 75 ? -6.839 0.388 27.224 1.00 91.00 75 PHE A C 1
ATOM 584 O O . PHE A 1 75 ? -7.183 1.456 26.703 1.00 91.00 75 PHE A O 1
ATOM 591 N N . PRO A 1 76 ? -7.743 -0.495 27.688 1.00 90.44 76 PRO A N 1
ATOM 592 C CA . PRO A 1 76 ? -9.180 -0.252 27.606 1.00 90.44 76 PRO A CA 1
ATOM 593 C C . PRO A 1 76 ? -9.557 1.033 28.358 1.00 90.44 76 PRO A C 1
ATOM 595 O O . PRO A 1 76 ? -9.084 1.273 29.468 1.00 90.44 76 PRO A O 1
ATOM 598 N N . GLY A 1 77 ? -10.379 1.884 27.738 1.00 89.50 77 GLY A N 1
ATOM 599 C CA . GLY A 1 77 ? -10.832 3.162 28.302 1.00 89.50 77 GLY A CA 1
ATOM 600 C C . GLY A 1 77 ? -9.816 4.310 28.241 1.00 89.50 77 GLY A C 1
ATOM 601 O O . GLY A 1 77 ? -10.167 5.456 28.502 1.00 89.50 77 GLY A O 1
ATOM 602 N N . SER A 1 78 ? -8.550 4.038 27.900 1.00 92.50 78 SER A N 1
ATOM 603 C CA . SER A 1 78 ? -7.498 5.070 27.876 1.00 92.50 78 SER A CA 1
ATOM 604 C C . SER A 1 78 ? -7.366 5.769 26.519 1.00 92.50 78 SER A C 1
ATOM 606 O O . SER A 1 78 ? -6.873 6.891 26.454 1.00 92.50 78 SER A O 1
ATOM 608 N N . VAL A 1 79 ? -7.789 5.111 25.434 1.00 92.81 79 VAL A N 1
ATOM 609 C CA . VAL A 1 79 ? -7.603 5.573 24.042 1.00 92.81 79 VAL A CA 1
ATOM 610 C C . VAL A 1 79 ? -8.925 5.729 23.283 1.00 92.81 79 VAL A C 1
ATOM 612 O O . VAL A 1 79 ? -8.966 5.647 22.055 1.00 92.81 79 VAL A O 1
ATOM 615 N N . ASP A 1 80 ? -10.018 5.961 24.010 1.00 90.50 80 ASP A N 1
ATOM 616 C CA . ASP A 1 80 ? -11.366 6.039 23.432 1.00 90.50 80 ASP A CA 1
ATOM 617 C C . ASP A 1 80 ? -11.536 7.268 22.522 1.00 90.50 80 ASP A C 1
ATOM 619 O O . ASP A 1 80 ? -12.189 7.192 21.481 1.00 90.50 80 ASP A O 1
ATOM 623 N N . TYR A 1 81 ? -10.904 8.392 22.882 1.00 90.44 81 TYR A N 1
ATOM 624 C CA . TYR A 1 81 ? -10.959 9.642 22.113 1.00 90.44 81 TYR A CA 1
ATOM 625 C C . TYR A 1 81 ? -9.764 9.833 21.175 1.00 90.44 81 TYR A C 1
ATOM 627 O O . TYR A 1 81 ? -9.932 10.314 20.053 1.00 90.44 81 TYR A O 1
ATOM 635 N N . ILE A 1 82 ? -8.552 9.495 21.629 1.00 93.75 82 ILE A N 1
ATOM 636 C CA . ILE A 1 82 ? -7.299 9.703 20.892 1.00 93.75 82 ILE A CA 1
ATOM 637 C C . ILE A 1 82 ? -6.408 8.466 21.038 1.00 93.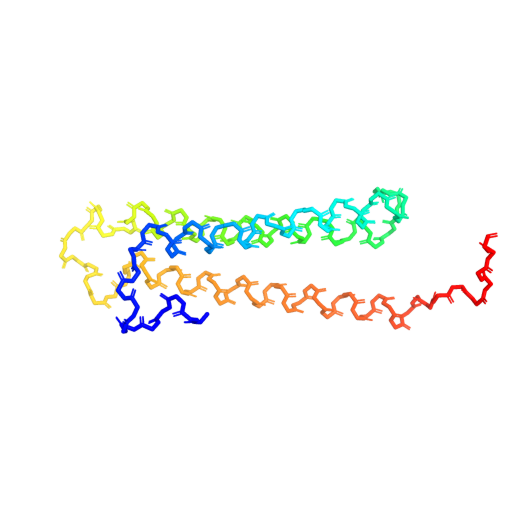75 82 ILE A C 1
ATOM 639 O O . ILE A 1 82 ? -6.240 7.941 22.134 1.00 93.75 82 ILE A O 1
ATOM 643 N N . GLY A 1 83 ? -5.800 8.033 19.935 1.00 92.44 83 GLY A N 1
ATOM 644 C CA . GLY A 1 83 ? -4.852 6.924 19.881 1.00 92.44 83 GLY A CA 1
ATOM 645 C C . GLY A 1 83 ? -5.473 5.557 19.601 1.00 92.44 83 GLY A C 1
ATOM 646 O O . GLY A 1 83 ? -4.767 4.559 19.723 1.00 92.44 83 GLY A O 1
ATOM 647 N N . SER A 1 84 ? -6.750 5.480 19.213 1.00 95.19 84 SER A N 1
ATOM 648 C CA . SER A 1 84 ? -7.384 4.203 18.853 1.00 95.19 84 SER A CA 1
ATOM 649 C C . SER A 1 84 ? -6.784 3.604 17.574 1.00 95.19 84 SER A 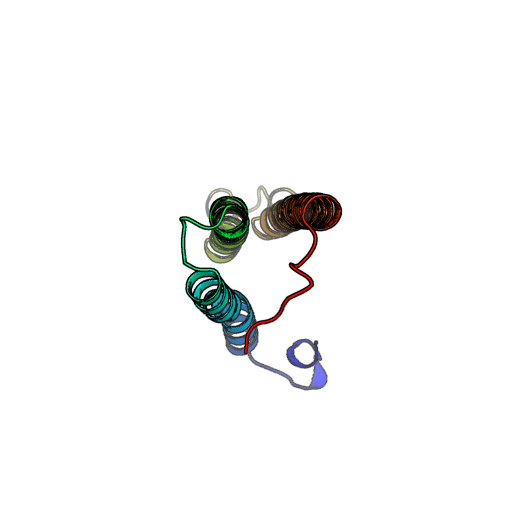C 1
ATOM 651 O O . SER A 1 84 ? -6.298 4.330 16.699 1.00 95.19 84 SER A O 1
ATOM 653 N N . SER A 1 85 ? -6.856 2.277 17.410 1.00 95.06 85 SER A N 1
ATOM 654 C CA . SER A 1 85 ? -6.372 1.590 16.201 1.00 95.06 85 SER A CA 1
ATOM 655 C C . SER A 1 85 ? -6.967 2.161 14.913 1.00 95.06 85 SER A C 1
ATOM 657 O O . SER A 1 85 ? -6.300 2.197 13.882 1.00 95.06 85 SER A O 1
ATOM 659 N N . HIS A 1 86 ? -8.213 2.645 14.960 1.00 94.44 86 HIS A N 1
ATOM 660 C CA . HIS A 1 86 ? -8.877 3.237 13.804 1.00 94.44 86 HIS A CA 1
ATOM 661 C C . HIS A 1 86 ? -8.273 4.593 13.418 1.00 94.44 86 HIS A C 1
ATOM 663 O O . HIS A 1 86 ? -8.152 4.893 12.232 1.00 94.44 86 HIS A O 1
ATOM 669 N N . GLN A 1 87 ? -7.851 5.401 14.394 1.00 95.75 87 GLN A N 1
ATOM 670 C CA . GLN A 1 87 ? -7.131 6.645 14.115 1.00 95.75 87 GLN A CA 1
ATOM 671 C C . GLN A 1 87 ? -5.744 6.357 13.542 1.00 95.75 87 GLN A C 1
ATOM 673 O O . GLN A 1 87 ? -5.373 6.946 12.528 1.00 95.75 87 GLN A O 1
ATOM 678 N N . TRP A 1 88 ? -5.017 5.398 14.122 1.00 95.75 88 TRP A N 1
ATOM 679 C CA . TRP A 1 88 ? -3.727 4.959 13.584 1.00 95.75 88 TRP A CA 1
ATOM 680 C C . TRP A 1 88 ? -3.843 4.396 12.167 1.00 95.75 88 TRP A C 1
ATOM 682 O O . TRP A 1 88 ? -3.014 4.714 11.317 1.00 95.75 88 TRP A O 1
ATOM 692 N N . TRP A 1 89 ? -4.897 3.630 11.884 1.00 95.38 89 TRP A N 1
ATOM 693 C CA . TRP A 1 89 ? -5.235 3.184 10.534 1.00 95.38 89 TRP A CA 1
ATOM 694 C C . TRP A 1 89 ? -5.333 4.358 9.558 1.00 95.38 89 TRP A C 1
ATOM 696 O O . TRP A 1 89 ? -4.648 4.348 8.539 1.00 95.38 89 TRP A O 1
ATOM 706 N N . HIS A 1 90 ? -6.120 5.391 9.876 1.00 95.75 90 HIS A N 1
ATOM 707 C CA . HIS A 1 90 ? -6.261 6.559 8.998 1.00 95.75 90 HIS A CA 1
ATOM 708 C C . HIS A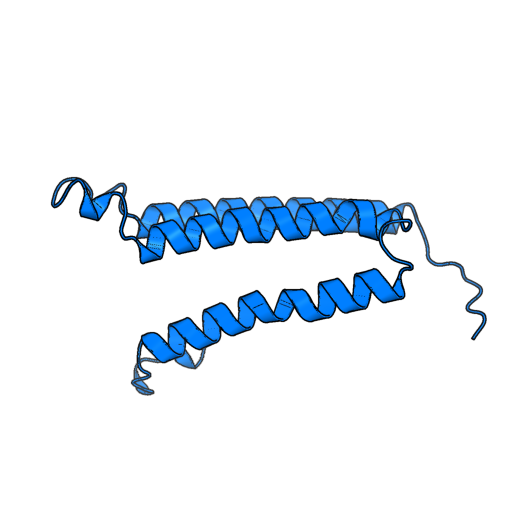 1 90 ? -4.936 7.294 8.790 1.00 95.75 90 HIS A C 1
ATOM 710 O O . HIS A 1 90 ? -4.601 7.624 7.654 1.00 95.75 90 HIS A O 1
ATOM 716 N N . VAL A 1 91 ? -4.153 7.501 9.853 1.00 97.19 91 VAL A N 1
ATOM 717 C CA . VAL A 1 91 ? -2.830 8.144 9.759 1.00 97.19 91 VAL A CA 1
ATOM 718 C C . VAL A 1 91 ? -1.905 7.359 8.827 1.00 97.19 91 VAL A C 1
ATOM 720 O O . VAL A 1 91 ? -1.302 7.933 7.920 1.00 97.19 91 VAL A O 1
ATOM 723 N N . LEU A 1 92 ? -1.820 6.039 8.999 1.00 97.31 92 LEU A N 1
ATOM 724 C CA . LEU A 1 92 ? -0.973 5.189 8.165 1.00 97.31 92 LEU A CA 1
ATOM 725 C C . LEU A 1 92 ? -1.463 5.115 6.715 1.00 97.31 92 LEU A C 1
ATOM 727 O O . LEU A 1 92 ? -0.638 5.089 5.806 1.00 97.31 92 LEU A O 1
ATOM 731 N N . VAL A 1 93 ? -2.778 5.141 6.476 1.00 96.44 93 VAL A N 1
ATOM 732 C CA . VAL A 1 93 ? -3.343 5.217 5.119 1.00 96.44 93 VAL A CA 1
ATOM 733 C C . VAL A 1 93 ? -2.961 6.533 4.437 1.00 96.44 93 VAL A C 1
ATOM 735 O O . VAL A 1 93 ? -2.571 6.515 3.272 1.00 96.44 93 VAL A O 1
ATOM 738 N N . VAL A 1 94 ? -2.995 7.668 5.142 1.00 98.06 94 VAL A N 1
ATOM 739 C CA . VAL A 1 94 ? -2.532 8.955 4.591 1.00 98.06 94 VAL A CA 1
ATOM 740 C C . VAL A 1 94 ? -1.045 8.894 4.230 1.00 98.06 94 VAL A C 1
ATOM 742 O O . VAL A 1 94 ? -0.660 9.314 3.138 1.00 98.06 94 VAL A O 1
ATOM 745 N N . LEU A 1 95 ? -0.212 8.316 5.100 1.00 97.81 95 LEU A N 1
ATOM 746 C CA . LEU A 1 95 ? 1.214 8.120 4.821 1.00 97.81 95 LEU A CA 1
ATOM 747 C C . LEU A 1 95 ? 1.447 7.188 3.624 1.00 97.81 95 LEU A C 1
ATOM 749 O O . LEU A 1 95 ? 2.303 7.472 2.786 1.00 97.81 95 LEU A O 1
ATOM 753 N N . ALA A 1 96 ? 0.664 6.115 3.502 1.00 97.62 96 ALA A N 1
ATOM 754 C CA . ALA A 1 96 ? 0.706 5.207 2.360 1.00 97.62 96 ALA A CA 1
ATOM 755 C C . ALA A 1 96 ? 0.353 5.937 1.053 1.00 97.62 96 ALA A C 1
ATOM 757 O O . ALA A 1 96 ? 1.065 5.811 0.060 1.00 97.62 96 ALA A O 1
ATOM 758 N N . LEU A 1 97 ? -0.698 6.763 1.058 1.00 97.50 97 LEU A N 1
ATOM 759 C CA . LEU A 1 97 ? -1.092 7.566 -0.103 1.00 97.50 97 LEU A CA 1
ATOM 760 C C . LEU A 1 97 ? -0.027 8.599 -0.479 1.00 97.50 97 LEU A C 1
ATOM 762 O O . LEU A 1 97 ? 0.264 8.767 -1.661 1.00 97.50 97 LEU A O 1
ATOM 766 N N . TYR A 1 98 ? 0.599 9.249 0.503 1.00 98.19 98 TYR A N 1
ATOM 767 C CA . TYR A 1 98 ? 1.720 10.154 0.252 1.00 98.19 98 TYR A CA 1
ATOM 768 C C . TYR A 1 98 ? 2.918 9.415 -0.362 1.00 98.19 98 TYR A C 1
ATOM 770 O O . TYR A 1 98 ? 3.492 9.862 -1.358 1.00 98.19 98 TYR A O 1
ATOM 778 N N . TYR A 1 99 ? 3.273 8.250 0.179 1.00 98.06 99 TYR A N 1
ATOM 779 C CA . TYR A 1 99 ? 4.322 7.391 -0.367 1.00 98.06 99 TYR A CA 1
ATOM 780 C C . TYR A 1 99 ? 4.015 6.949 -1.810 1.00 98.06 99 TYR A C 1
ATOM 782 O O . TYR A 1 99 ? 4.890 6.970 -2.685 1.00 98.06 99 TYR A O 1
ATOM 790 N N . TRP A 1 100 ? 2.757 6.604 -2.087 1.00 97.81 100 TRP A N 1
ATOM 791 C CA . TRP A 1 100 ? 2.299 6.234 -3.423 1.00 97.81 100 TRP A CA 1
ATOM 792 C C . TRP A 1 100 ? 2.335 7.413 -4.397 1.00 97.81 100 TRP A C 1
ATOM 794 O O . TRP A 1 100 ? 2.801 7.265 -5.524 1.00 97.81 100 TRP A O 1
ATOM 804 N N . HIS A 1 101 ? 1.940 8.606 -3.949 1.00 97.94 101 HIS A N 1
ATOM 805 C CA . HIS A 1 101 ? 2.048 9.831 -4.737 1.00 97.94 101 HIS A CA 1
ATOM 806 C C . HIS A 1 101 ? 3.500 10.113 -5.148 1.00 97.94 101 HIS A C 1
ATOM 808 O O . HIS A 1 101 ? 3.772 10.339 -6.325 1.00 97.94 101 HIS A O 1
ATOM 814 N N . ASN A 1 102 ? 4.450 9.991 -4.215 1.00 98.06 102 ASN A N 1
ATOM 815 C CA . ASN A 1 102 ? 5.881 10.122 -4.509 1.00 98.06 102 ASN A CA 1
ATOM 816 C C . ASN A 1 102 ? 6.367 9.079 -5.528 1.00 98.06 102 ASN A C 1
ATOM 818 O O . ASN A 1 102 ? 7.180 9.384 -6.398 1.00 98.06 102 ASN A O 1
ATOM 822 N N . THR A 1 103 ? 5.855 7.849 -5.450 1.00 97.31 103 THR A N 1
ATOM 823 C CA . THR A 1 103 ? 6.144 6.798 -6.440 1.00 97.31 103 THR A CA 1
ATOM 824 C C . THR A 1 103 ? 5.601 7.168 -7.823 1.00 97.31 103 THR A C 1
ATOM 826 O O . THR A 1 103 ? 6.284 6.968 -8.825 1.00 97.31 103 THR A O 1
ATOM 829 N N . GLY A 1 104 ? 4.408 7.765 -7.883 1.00 96.88 104 GLY A N 1
ATOM 830 C CA . GLY A 1 104 ? 3.830 8.298 -9.116 1.00 96.88 104 GLY A CA 1
ATOM 831 C C . GLY A 1 104 ? 4.674 9.417 -9.729 1.00 96.88 104 GLY A C 1
ATOM 832 O O . GLY A 1 104 ? 4.943 9.382 -10.926 1.00 96.88 104 GLY A O 1
ATOM 833 N N . MET A 1 105 ? 5.156 10.361 -8.916 1.00 97.44 105 MET A N 1
ATOM 834 C CA . MET A 1 105 ? 6.043 11.435 -9.385 1.00 97.44 105 MET A CA 1
ATOM 835 C C . MET A 1 105 ? 7.353 10.886 -9.958 1.00 97.44 105 MET A C 1
ATOM 837 O O . MET A 1 105 ? 7.753 11.283 -11.049 1.00 97.44 105 MET A O 1
ATOM 841 N N . LEU A 1 106 ? 7.962 9.909 -9.280 1.00 95.88 106 LEU A N 1
ATOM 842 C CA . LEU A 1 106 ? 9.164 9.222 -9.761 1.00 95.88 106 LEU A CA 1
ATOM 843 C C . LEU A 1 106 ? 8.922 8.508 -11.101 1.00 95.88 106 LEU A C 1
ATOM 845 O O . LEU A 1 106 ? 9.767 8.537 -11.994 1.00 95.88 106 LEU A O 1
ATOM 849 N N . TYR A 1 107 ? 7.758 7.873 -11.260 1.00 94.44 107 TYR A N 1
ATOM 850 C CA . TYR A 1 107 ? 7.383 7.242 -12.522 1.00 94.44 107 TYR A CA 1
ATOM 851 C C . TYR A 1 107 ? 7.223 8.267 -13.653 1.00 94.44 107 TYR A C 1
ATOM 853 O O . TYR A 1 107 ? 7.741 8.053 -14.750 1.00 94.44 107 TYR A O 1
ATOM 861 N N . VAL A 1 108 ? 6.540 9.385 -13.391 1.00 94.94 108 VAL A N 1
ATOM 862 C CA . VAL A 1 108 ? 6.374 10.468 -14.370 1.00 94.94 108 VAL A CA 1
ATOM 863 C C . VAL A 1 108 ? 7.733 11.021 -14.789 1.00 94.94 108 VAL A C 1
ATOM 865 O O . VAL A 1 108 ? 8.008 11.100 -15.982 1.00 94.94 108 VAL A O 1
ATOM 868 N N . GLU A 1 109 ? 8.611 11.317 -13.834 1.00 94.81 109 GLU A N 1
ATOM 869 C CA . GLU A 1 109 ? 9.968 11.793 -14.105 1.00 94.81 109 GLU A CA 1
ATOM 870 C C . GLU A 1 109 ? 10.764 10.796 -14.959 1.00 94.81 109 GLU A C 1
ATOM 872 O O . GLU A 1 109 ? 11.386 11.174 -15.954 1.00 94.81 109 GLU A O 1
ATOM 877 N N . TYR A 1 110 ? 10.695 9.501 -14.635 1.00 93.25 110 TYR A N 1
ATOM 878 C CA . TYR A 1 110 ? 11.338 8.463 -15.437 1.00 93.25 110 TYR A CA 1
ATOM 879 C C . TYR A 1 110 ? 10.841 8.480 -16.887 1.00 93.25 110 TYR A C 1
ATOM 881 O O . TYR A 1 110 ? 11.652 8.432 -17.811 1.00 93.25 110 TYR A O 1
ATOM 889 N N . ARG A 1 111 ? 9.525 8.599 -17.093 1.00 91.12 111 ARG A N 1
ATOM 890 C CA . ARG A 1 111 ? 8.892 8.629 -18.421 1.00 91.12 111 ARG A CA 1
ATOM 891 C C . ARG A 1 111 ? 9.167 9.909 -19.203 1.00 91.12 111 ARG A C 1
ATOM 893 O O . ARG A 1 111 ? 9.234 9.845 -20.426 1.00 91.12 111 ARG A O 1
ATOM 900 N N . MET A 1 112 ? 9.339 11.044 -18.530 1.00 93.06 112 MET A N 1
ATOM 901 C CA . MET A 1 112 ? 9.737 12.298 -19.176 1.00 93.06 112 MET A CA 1
ATOM 902 C C . MET A 1 112 ? 11.172 12.235 -19.709 1.00 93.06 112 MET A C 1
ATOM 904 O O . MET A 1 112 ? 11.461 12.824 -20.745 1.00 93.06 112 MET A O 1
ATOM 908 N N . ASN A 1 113 ? 12.046 11.483 -19.034 1.00 92.75 113 ASN A N 1
ATOM 909 C CA . ASN A 1 113 ? 13.452 11.334 -19.415 1.00 92.75 113 ASN A CA 1
ATOM 910 C C . ASN A 1 113 ? 13.729 10.114 -20.317 1.00 92.75 113 ASN A C 1
ATOM 912 O O . ASN A 1 113 ? 14.778 10.050 -20.953 1.00 92.75 113 ASN A O 1
ATOM 916 N N . HIS A 1 114 ? 12.801 9.154 -20.396 1.00 88.62 114 HIS A N 1
ATOM 917 C CA . HIS A 1 114 ? 12.930 7.934 -21.200 1.00 88.62 114 HIS A CA 1
ATOM 918 C C . HIS A 1 114 ? 11.689 7.741 -22.080 1.00 88.62 114 HIS A C 1
ATOM 920 O O . HIS A 1 114 ? 10.691 7.137 -21.672 1.00 88.62 114 HIS A O 1
ATOM 926 N N . GLY A 1 115 ? 11.761 8.263 -23.306 1.00 81.19 115 GLY A N 1
ATOM 927 C CA . GLY A 1 115 ? 10.724 8.083 -24.319 1.00 81.19 115 GLY A CA 1
ATOM 928 C C . GLY A 1 115 ? 10.593 6.629 -24.785 1.00 81.19 115 GLY A C 1
ATOM 929 O O . GLY A 1 115 ? 11.508 5.818 -24.642 1.00 81.19 115 GLY A O 1
ATOM 930 N N . CYS A 1 116 ? 9.440 6.290 -25.364 1.00 80.56 116 CYS A N 1
ATOM 931 C CA . CYS A 1 116 ? 9.289 5.009 -26.051 1.00 80.56 116 CYS A CA 1
ATOM 932 C C . CYS A 1 116 ? 10.130 4.999 -27.337 1.00 80.56 116 CYS A C 1
ATOM 934 O O . CYS A 1 116 ? 10.157 6.015 -28.038 1.00 80.56 116 CYS A O 1
ATOM 936 N N . PRO A 1 117 ? 10.763 3.867 -27.693 1.00 71.69 117 PRO A N 1
ATOM 937 C CA . PRO A 1 117 ? 11.336 3.717 -29.020 1.00 71.69 117 PRO A CA 1
ATOM 938 C C . PRO A 1 117 ? 10.226 3.894 -30.063 1.00 71.69 117 PRO A C 1
ATOM 940 O O . PRO A 1 117 ? 9.173 3.265 -29.979 1.00 71.69 117 PRO A O 1
ATOM 943 N N . SER A 1 118 ? 10.458 4.761 -31.047 1.00 69.00 118 SER A N 1
ATOM 944 C CA . SER A 1 118 ? 9.523 5.030 -32.149 1.00 69.00 118 SER A CA 1
ATOM 945 C C . SER A 1 118 ? 9.372 3.852 -33.117 1.00 69.00 118 SER A C 1
ATOM 947 O O . SER A 1 118 ? 8.465 3.842 -33.944 1.00 69.00 118 SER A O 1
ATOM 949 N N . ASN A 1 119 ? 10.237 2.846 -32.995 1.00 64.06 119 ASN A N 1
ATOM 950 C CA . ASN A 1 119 ? 10.252 1.669 -33.847 1.00 64.06 119 ASN A CA 1
ATOM 951 C C . ASN A 1 119 ? 9.637 0.495 -33.081 1.00 64.06 119 ASN A C 1
ATOM 953 O O . ASN A 1 119 ? 10.344 -0.281 -32.440 1.00 64.06 119 ASN A O 1
ATOM 957 N N . MET A 1 120 ? 8.309 0.381 -33.129 1.00 57.50 120 MET A N 1
ATOM 958 C CA . MET A 1 120 ? 7.632 -0.861 -32.761 1.00 57.50 120 MET A CA 1
ATOM 959 C C . MET A 1 120 ? 7.892 -1.878 -33.875 1.00 57.50 120 MET A C 1
ATOM 961 O O . MET A 1 120 ? 7.284 -1.792 -34.939 1.00 57.50 120 MET A O 1
ATOM 965 N N . VAL A 1 121 ? 8.821 -2.811 -33.662 1.00 58.03 121 VAL A N 1
ATOM 966 C CA . VAL A 1 121 ? 8.846 -4.043 -34.458 1.00 58.03 121 VAL A CA 1
ATOM 967 C C . VAL A 1 121 ? 7.798 -4.958 -33.831 1.00 58.03 121 VAL A C 1
ATOM 969 O O . VAL A 1 121 ? 7.981 -5.414 -32.703 1.00 58.03 121 VAL A O 1
ATOM 972 N N . LEU A 1 122 ? 6.667 -5.091 -34.529 1.00 47.53 122 LEU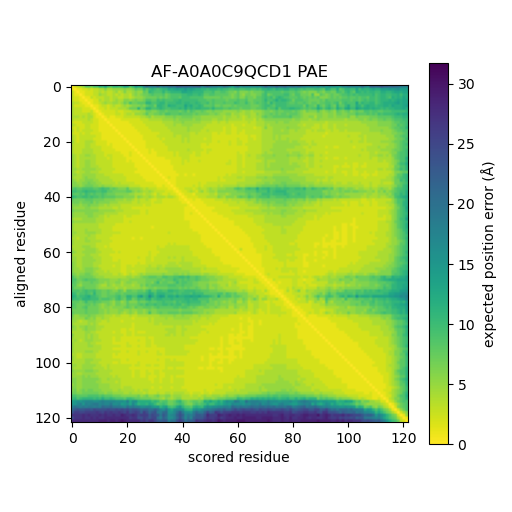 A N 1
ATOM 973 C CA . LEU A 1 122 ? 5.645 -6.111 -34.282 1.00 47.53 122 LEU A CA 1
ATOM 974 C C . LEU A 1 122 ? 6.226 -7.513 -34.481 1.00 47.53 122 LEU A C 1
ATOM 976 O O . LEU A 1 122 ? 7.007 -7.682 -35.447 1.00 47.53 122 LEU A O 1
#

Sequence (122 aa):
MVLQMPSLEVNGNVKLLVFVGWAIYGVLPTFHWGITMGGMENPMVKMLVPRVLGMYVISGGAFAIYLTKIPERWFPGSVDYIGSSHQWWHVLVVLALYYWHNTGMLYVEYRMNHGCPSNMVL

Foldseek 3Di:
DVQPDVVVVDDPVVVVVVVVVVLVVVVVVLVVVCVVQPHCVRPLNVLCVVLNVVLCVLLVVLVCLVVVFPPCVVPPPPDPPHDTSVVSSVVSVVVSVVSVVVSVVVVVVVPVVDDDDPDPPD